Protein AF-A0A7Z9G9G2-F1 (afdb_monomer)

Mean predicted aligned error: 9.36 Å

Radius of gyration: 13.13 Å; Cα contacts (8 Å, |Δi|>4): 76; chains: 1; bounding box: 28×27×38 Å

Nearest PDB structures (foldseek):
  6p4o-assembly2_D  TM=4.652E-01  e=5.139E-01  Sulfurisphaera tokodaii str. 7
  4kjz-assembly3_B  TM=5.976E-01  e=4.042E+00  Thermus thermophilus HB8
  4b43-assembly1_A  TM=5.845E-01  e=4.617E+00  Thermus thermophilus HB8
  5gpe-assembly1_B  TM=5.115E-01  e=3.311E+00  Cupriavidus metallidurans CH34
  6r7f-assembly1_H  TM=5.676E-01  e=3.782E+00  Homo sapiens

Foldseek 3Di:
DDPPQQWAFLVVLCVLQVHDSVVCVVCCVQQVWDADPNGTIGRPVSSVCVSVVHRSDPPPVPPDPPDD

Solvent-accessible surface area (backbone atoms only — not comparable to full-atom values): 4120 Å² total; per-residue (Å²): 130,88,81,68,79,60,58,35,45,43,66,59,50,11,61,69,60,74,48,57,48,65,60,44,62,73,41,19,81,65,25,56,44,43,75,57,96,88,38,61,29,28,30,42,68,34,44,52,34,44,58,74,70,38,78,54,64,92,71,63,89,74,66,66,89,76,84,127

pLDDT: mean 79.24, std 19.85, range [39.12, 95.75]

Sequence (68 aa):
MSDKSNTMTVPEAAAILHVVPETIRYNASVLGGVKILGRWHMDAGLVHAAAEGTRPTRARQCQSQSSA

Structure (mmCIF, N/CA/C/O backbone):
data_AF-A0A7Z9G9G2-F1
#
_entry.id   AF-A0A7Z9G9G2-F1
#
loop_
_atom_site.group_PDB
_atom_site.id
_atom_site.type_symbol
_atom_site.label_atom_id
_atom_site.label_alt_id
_atom_site.label_comp_id
_atom_site.label_asym_id
_atom_site.label_entity_id
_atom_site.label_seq_id
_atom_site.pdbx_PDB_ins_code
_atom_site.Cartn_x
_atom_site.Cartn_y
_atom_site.Cartn_z
_atom_site.occupancy
_atom_site.B_iso_or_equiv
_at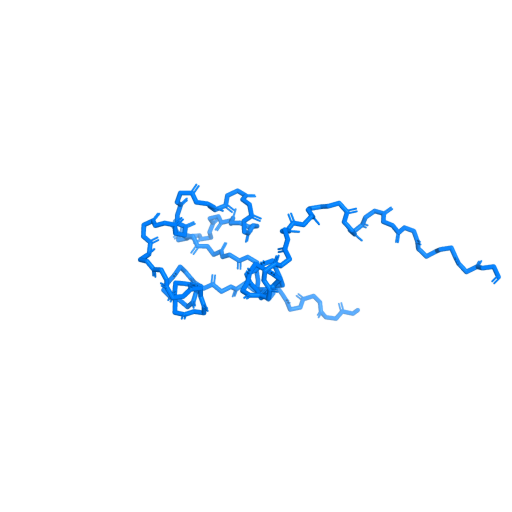om_site.auth_seq_id
_atom_site.auth_comp_id
_atom_site.auth_asym_id
_atom_site.auth_atom_id
_atom_site.pdbx_PDB_model_num
ATOM 1 N N . MET A 1 1 ? -16.993 -18.671 -1.768 1.00 39.12 1 MET A N 1
ATOM 2 C CA . MET A 1 1 ? -15.522 -18.584 -1.875 1.00 39.12 1 MET A CA 1
ATOM 3 C C . MET A 1 1 ? -15.075 -17.667 -0.758 1.00 39.12 1 MET A C 1
ATOM 5 O O . MET A 1 1 ? -15.662 -16.608 -0.616 1.00 39.12 1 MET A O 1
ATOM 9 N N . SER A 1 2 ? -14.199 -18.125 0.133 1.00 41.06 2 SER A N 1
ATOM 10 C CA . SER A 1 2 ? -13.809 -17.347 1.310 1.00 41.06 2 SER A CA 1
ATOM 11 C C . SER A 1 2 ? -12.916 -16.193 0.872 1.00 41.06 2 SER A C 1
ATOM 13 O O . SER A 1 2 ? -11.718 -16.392 0.686 1.00 41.06 2 SER A O 1
ATOM 15 N N . ASP A 1 3 ? -13.507 -15.010 0.711 1.00 46.28 3 ASP A N 1
ATOM 16 C CA . ASP A 1 3 ? -12.805 -13.732 0.611 1.00 46.28 3 ASP A CA 1
ATOM 17 C C . ASP A 1 3 ? -12.064 -13.480 1.930 1.00 46.28 3 ASP A C 1
ATOM 19 O O . ASP A 1 3 ? -12.480 -12.706 2.791 1.00 46.28 3 ASP A O 1
ATOM 23 N N . LYS A 1 4 ? -10.960 -14.201 2.144 1.00 50.62 4 LYS A N 1
ATOM 24 C CA . LYS A 1 4 ? -9.926 -13.754 3.067 1.00 50.62 4 LYS A CA 1
ATOM 25 C C . LYS A 1 4 ? -9.446 -12.443 2.474 1.00 50.62 4 LYS A C 1
ATOM 27 O O . LYS A 1 4 ? -8.690 -12.471 1.509 1.00 50.62 4 LYS A O 1
ATOM 32 N N . SER A 1 5 ? -9.931 -11.322 3.006 1.00 59.47 5 SER A N 1
ATOM 33 C CA . SER A 1 5 ? -9.367 -9.999 2.753 1.00 59.47 5 SER A CA 1
ATOM 34 C C . SER A 1 5 ? -7.867 -10.098 2.992 1.00 59.47 5 SER A C 1
ATOM 36 O O . SER A 1 5 ? -7.409 -10.092 4.133 1.00 59.47 5 SER A O 1
ATOM 38 N N . ASN A 1 6 ? -7.113 -10.294 1.913 1.00 83.06 6 ASN A N 1
ATOM 39 C CA . ASN A 1 6 ? -5.690 -10.580 1.959 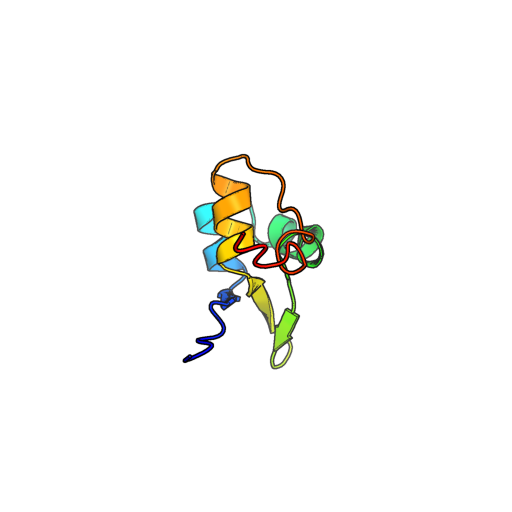1.00 83.06 6 ASN A CA 1
ATOM 40 C C . ASN A 1 6 ? -4.988 -9.227 2.029 1.00 83.06 6 ASN A C 1
ATOM 42 O O . ASN A 1 6 ? -4.359 -8.767 1.083 1.00 83.06 6 ASN A O 1
ATOM 46 N N . THR A 1 7 ? -5.244 -8.511 3.119 1.00 89.00 7 THR A N 1
ATOM 47 C CA . THR A 1 7 ? -4.705 -7.181 3.348 1.00 89.00 7 THR A CA 1
ATOM 48 C C . THR A 1 7 ? -3.479 -7.285 4.235 1.00 89.00 7 THR A C 1
ATOM 50 O O . THR A 1 7 ? -3.506 -8.010 5.227 1.00 89.00 7 THR A O 1
ATOM 53 N N . MET A 1 8 ? -2.441 -6.525 3.921 1.00 92.31 8 MET A N 1
ATOM 54 C CA . MET A 1 8 ? -1.209 -6.451 4.702 1.00 92.31 8 MET A CA 1
ATOM 55 C C . MET A 1 8 ? -1.029 -5.066 5.309 1.00 92.31 8 MET A C 1
ATOM 57 O O . MET A 1 8 ? -1.543 -4.063 4.815 1.00 92.31 8 MET A O 1
ATOM 61 N N . THR A 1 9 ? -0.286 -4.987 6.396 1.00 95.06 9 THR A N 1
ATOM 62 C CA . THR A 1 9 ? 0.043 -3.726 7.050 1.00 95.06 9 THR A CA 1
ATOM 63 C C . THR A 1 9 ? 1.093 -2.941 6.260 1.00 95.06 9 THR A C 1
ATOM 65 O O . THR A 1 9 ? 1.831 -3.472 5.430 1.00 95.06 9 THR A O 1
ATOM 68 N N . VAL A 1 10 ? 1.192 -1.638 6.535 1.00 94.88 10 VAL A N 1
ATOM 69 C CA . VAL A 1 10 ? 2.215 -0.772 5.925 1.00 94.88 10 VAL A CA 1
ATOM 70 C C . VAL A 1 10 ? 3.654 -1.291 6.132 1.00 94.88 10 VAL A C 1
ATOM 72 O O . VAL A 1 10 ? 4.406 -1.272 5.159 1.00 94.88 10 VAL A O 1
ATOM 75 N N . PRO A 1 11 ? 4.071 -1.749 7.333 1.00 95.75 11 PRO A N 1
ATOM 76 C CA . PRO A 1 11 ? 5.410 -2.312 7.524 1.00 95.75 11 PRO A CA 1
ATOM 77 C C . PRO A 1 11 ? 5.674 -3.581 6.703 1.00 95.75 11 PRO A C 1
ATOM 79 O O . PRO A 1 11 ? 6.771 -3.741 6.180 1.00 95.75 11 PRO A O 1
ATOM 82 N N . GLU A 1 12 ? 4.679 -4.457 6.549 1.00 94.62 12 GLU A N 1
ATOM 83 C CA . GLU A 1 12 ? 4.809 -5.678 5.739 1.00 94.62 12 GLU A CA 1
ATOM 84 C C . GLU A 1 12 ? 4.979 -5.341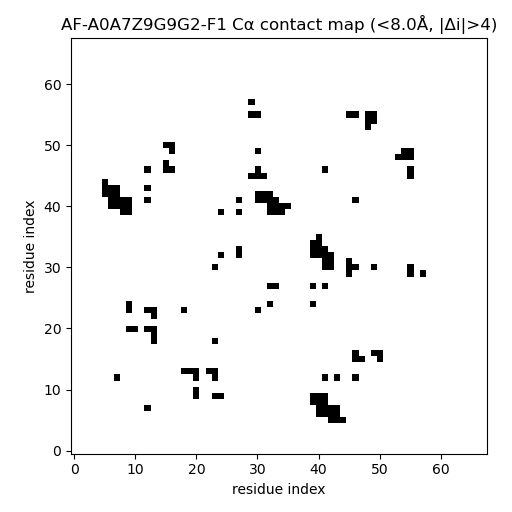 4.254 1.00 94.62 12 GLU A C 1
ATOM 86 O O . GLU A 1 12 ? 5.898 -5.836 3.604 1.00 94.62 12 GLU A O 1
ATOM 91 N N . ALA A 1 13 ? 4.160 -4.423 3.733 1.00 93.75 13 ALA A N 1
ATOM 92 C CA . ALA A 1 13 ? 4.287 -3.954 2.356 1.00 93.75 13 ALA A CA 1
ATOM 93 C C . ALA A 1 13 ? 5.639 -3.265 2.097 1.00 93.75 13 ALA A C 1
ATOM 95 O O . ALA A 1 13 ? 6.247 -3.457 1.045 1.00 93.75 13 ALA A O 1
ATOM 96 N N . ALA A 1 14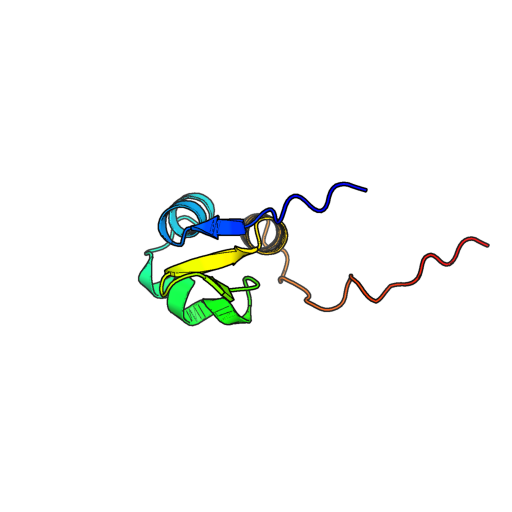 ? 6.126 -2.486 3.068 1.00 95.50 14 ALA A N 1
ATOM 97 C CA . ALA A 1 14 ? 7.431 -1.832 3.011 1.00 95.50 14 ALA A CA 1
ATOM 98 C C . ALA A 1 14 ? 8.581 -2.846 2.927 1.00 95.50 14 ALA A C 1
ATOM 100 O O . ALA A 1 14 ? 9.506 -2.652 2.140 1.00 95.50 14 ALA A O 1
ATOM 101 N N . ALA A 1 15 ? 8.497 -3.944 3.687 1.00 95.62 15 ALA A N 1
ATOM 102 C CA . ALA A 1 15 ? 9.486 -5.016 3.655 1.00 95.62 15 ALA A CA 1
ATOM 103 C C . ALA A 1 15 ? 9.525 -5.731 2.295 1.00 95.62 15 ALA A C 1
ATOM 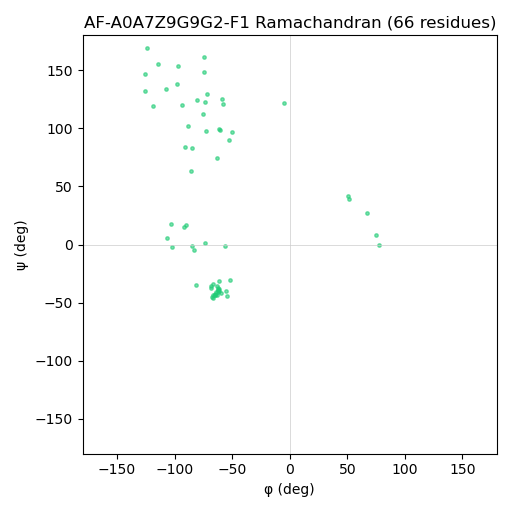105 O O . ALA A 1 15 ? 10.609 -5.970 1.774 1.00 95.62 15 ALA A O 1
ATOM 106 N N . ILE A 1 16 ? 8.361 -6.017 1.700 1.00 93.44 16 ILE A N 1
ATOM 107 C CA . ILE A 1 16 ? 8.259 -6.681 0.387 1.00 93.44 16 ILE A CA 1
ATOM 108 C C . ILE A 1 16 ? 8.807 -5.793 -0.733 1.00 93.44 16 ILE A C 1
ATOM 110 O O . ILE A 1 16 ? 9.521 -6.263 -1.613 1.00 93.44 16 ILE A O 1
ATOM 114 N N . LEU A 1 17 ? 8.474 -4.502 -0.706 1.00 91.50 17 LEU A N 1
ATOM 115 C CA . LEU A 1 17 ? 8.887 -3.556 -1.743 1.00 91.50 17 LEU A CA 1
ATOM 116 C C . LEU A 1 17 ? 10.282 -2.965 -1.504 1.00 91.50 17 LEU A C 1
ATOM 118 O O . LEU A 1 17 ? 10.741 -2.172 -2.321 1.00 91.50 17 LEU A O 1
ATOM 122 N N . HIS A 1 18 ? 10.953 -3.330 -0.407 1.00 94.06 18 HIS A N 1
ATOM 123 C CA . HIS A 1 18 ? 12.249 -2.777 -0.001 1.00 94.06 18 HIS A CA 1
ATOM 124 C C . HIS A 1 18 ? 12.268 -1.234 0.040 1.00 94.06 18 HIS A C 1
ATOM 126 O O . HIS A 1 18 ? 13.250 -0.593 -0.335 1.00 94.06 18 HIS A O 1
ATOM 132 N N . VAL A 1 19 ? 11.176 -0.623 0.514 1.00 93.44 19 VAL A N 1
ATOM 133 C CA . VAL A 1 19 ? 11.023 0.838 0.652 1.00 93.44 19 VAL A CA 1
ATOM 134 C C . VAL A 1 19 ? 10.677 1.230 2.083 1.00 93.44 19 VAL A C 1
ATOM 136 O O . VAL A 1 19 ? 10.329 0.397 2.915 1.00 93.44 19 VAL A O 1
ATOM 139 N N . VAL A 1 20 ? 10.731 2.527 2.386 1.00 95.50 20 VAL A N 1
ATOM 140 C CA . VAL A 1 20 ? 10.310 3.034 3.696 1.00 95.50 20 VAL A CA 1
ATOM 141 C C . VAL A 1 20 ? 8.774 3.045 3.841 1.00 95.50 20 VAL A C 1
ATOM 143 O O . VAL A 1 20 ? 8.061 3.291 2.863 1.00 95.50 20 VAL A O 1
ATOM 146 N N . PRO A 1 21 ? 8.231 2.856 5.063 1.00 94.25 21 PRO A N 1
ATOM 147 C CA . PRO A 1 21 ? 6.787 2.881 5.342 1.00 94.25 21 PRO A CA 1
ATOM 148 C C . PRO A 1 21 ? 6.037 4.118 4.830 1.00 94.25 21 PRO A C 1
ATOM 150 O O . PRO A 1 21 ? 4.855 4.045 4.496 1.00 94.25 21 PRO A O 1
ATOM 153 N N . GLU A 1 22 ? 6.704 5.268 4.776 1.00 94.81 22 GLU A N 1
ATOM 154 C CA . GLU A 1 22 ? 6.114 6.516 4.293 1.00 94.81 22 GLU A CA 1
ATOM 155 C C . GLU A 1 22 ? 5.822 6.476 2.787 1.00 94.81 22 GLU A C 1
ATOM 157 O O . GLU A 1 22 ? 4.746 6.897 2.359 1.00 94.81 22 GLU A O 1
ATOM 162 N N . THR A 1 23 ? 6.693 5.837 2.001 1.00 93.12 23 THR A N 1
ATOM 163 C CA . THR A 1 23 ? 6.486 5.596 0.565 1.00 93.12 23 THR A CA 1
ATOM 164 C C . THR A 1 23 ? 5.256 4.728 0.311 1.00 93.12 23 THR A C 1
ATOM 166 O O . THR A 1 23 ? 4.500 4.987 -0.624 1.00 93.12 23 THR A O 1
ATOM 169 N N . ILE A 1 24 ? 5.007 3.727 1.159 1.00 94.31 24 ILE A N 1
ATOM 170 C CA . ILE A 1 24 ? 3.800 2.893 1.065 1.00 94.31 24 ILE A CA 1
ATOM 171 C C . ILE A 1 24 ? 2.545 3.725 1.328 1.00 94.31 24 ILE A C 1
ATOM 173 O O . ILE A 1 24 ? 1.567 3.609 0.597 1.00 94.31 24 ILE A O 1
ATOM 177 N N . ARG A 1 25 ? 2.567 4.598 2.345 1.00 91.88 25 ARG A N 1
ATOM 178 C CA . ARG A 1 25 ? 1.426 5.477 2.653 1.00 91.88 25 ARG A CA 1
ATOM 179 C C . ARG A 1 25 ? 1.147 6.456 1.518 1.00 91.88 25 ARG A C 1
ATOM 181 O O . ARG A 1 25 ? -0.017 6.665 1.190 1.00 91.88 25 ARG A O 1
ATOM 188 N N . TYR A 1 26 ? 2.192 7.023 0.916 1.00 92.56 26 TYR A N 1
ATOM 189 C CA . TYR A 1 26 ? 2.060 7.904 -0.244 1.00 92.56 26 TYR A CA 1
ATOM 190 C C . TYR A 1 26 ? 1.430 7.176 -1.442 1.00 92.56 26 TYR A C 1
ATOM 192 O O . TYR A 1 26 ? 0.545 7.714 -2.101 1.00 92.56 26 TYR A O 1
ATOM 200 N N . ASN A 1 27 ? 1.814 5.916 -1.668 1.00 90.62 27 ASN A N 1
ATOM 201 C CA . ASN A 1 27 ? 1.303 5.079 -2.757 1.00 90.62 27 ASN A CA 1
ATOM 202 C C . ASN A 1 27 ? 0.082 4.231 -2.374 1.00 90.62 27 ASN A C 1
ATOM 204 O O . ASN A 1 27 ? -0.281 3.308 -3.106 1.00 90.62 27 ASN A O 1
ATOM 208 N N . ALA A 1 28 ? -0.582 4.537 -1.255 1.00 91.19 28 ALA A N 1
ATOM 209 C CA . ALA A 1 28 ? -1.691 3.733 -0.755 1.00 91.19 28 ALA A CA 1
ATOM 210 C C . ALA A 1 28 ? -2.797 3.566 -1.809 1.00 91.19 28 ALA A C 1
ATOM 212 O O . ALA A 1 28 ? -3.306 2.470 -1.990 1.00 91.19 28 ALA A O 1
ATOM 213 N N . SER A 1 29 ? -3.125 4.605 -2.580 1.00 89.56 29 SER A N 1
ATOM 214 C CA . SER A 1 29 ? -4.147 4.522 -3.637 1.00 89.56 29 SER A CA 1
ATOM 215 C C . SER A 1 29 ? -3.814 3.518 -4.749 1.00 89.56 29 SER A C 1
ATOM 217 O O . SER A 1 29 ? -4.723 2.910 -5.314 1.00 89.56 29 SER A O 1
ATOM 219 N N . VAL A 1 30 ? -2.527 3.328 -5.049 1.00 89.19 30 VAL A N 1
ATOM 220 C CA . VAL A 1 30 ? -2.031 2.401 -6.077 1.00 89.19 30 VAL A CA 1
ATOM 221 C C . VAL A 1 30 ? -1.976 0.971 -5.540 1.00 89.19 30 VAL A C 1
ATOM 223 O O . VAL A 1 30 ? -2.275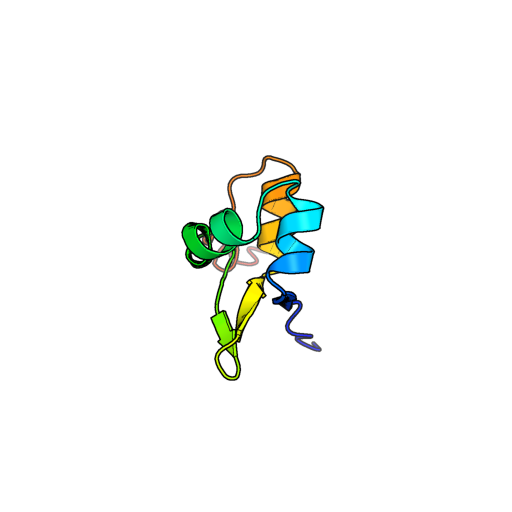 0.027 -6.265 1.00 89.19 30 VAL A O 1
ATOM 226 N N . LEU A 1 31 ? -1.649 0.815 -4.256 1.00 90.44 31 LEU A N 1
ATOM 227 C CA . LEU A 1 31 ? -1.493 -0.472 -3.572 1.00 90.44 31 LEU A CA 1
ATOM 228 C C . LEU A 1 31 ? -2.797 -0.987 -2.932 1.00 90.44 31 LEU A C 1
ATOM 230 O O . LEU A 1 31 ? -2.760 -1.850 -2.059 1.00 90.44 31 LEU A O 1
ATOM 234 N N . GLY A 1 32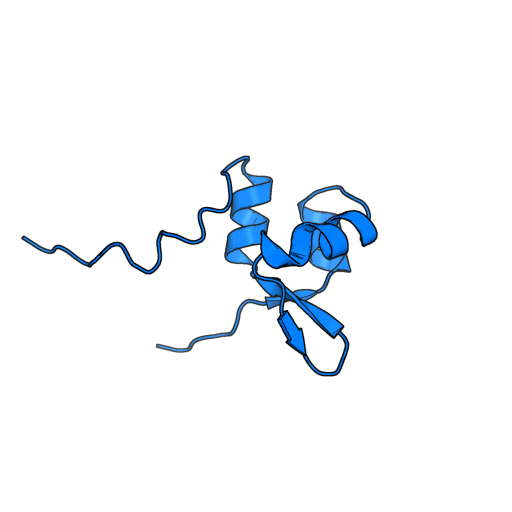 ? -3.958 -0.446 -3.317 1.00 90.81 32 GLY A N 1
ATOM 235 C CA . GLY A 1 32 ? -5.255 -0.868 -2.763 1.00 90.81 32 GLY A CA 1
ATOM 236 C C . GLY A 1 32 ? -5.438 -0.524 -1.282 1.00 90.81 32 GLY A C 1
ATOM 237 O O . GLY A 1 32 ? -6.159 -1.207 -0.563 1.00 90.81 32 GLY A O 1
ATOM 238 N N . GLY A 1 33 ? -4.769 0.527 -0.823 1.00 92.94 33 GLY A N 1
ATOM 239 C CA . GLY A 1 33 ? -4.772 0.999 0.546 1.00 92.94 33 GLY A CA 1
ATOM 240 C C . GLY A 1 33 ? -6.168 1.355 1.047 1.00 92.94 33 GLY A C 1
ATOM 241 O O . GLY A 1 33 ? -6.849 2.215 0.487 1.00 92.94 33 GLY A O 1
ATOM 242 N N . VAL A 1 34 ? -6.554 0.751 2.165 1.00 92.25 34 VAL A N 1
ATOM 243 C CA . VAL A 1 34 ? -7.782 1.032 2.912 1.00 92.25 34 VAL A CA 1
ATOM 244 C C . VAL A 1 34 ? -7.450 1.342 4.369 1.00 92.25 34 VAL A C 1
ATOM 246 O O . VAL A 1 34 ? -6.493 0.812 4.937 1.00 92.25 34 VAL A O 1
ATOM 249 N N . LYS A 1 35 ? -8.230 2.223 5.002 1.00 92.12 35 LYS A N 1
ATOM 250 C CA . LYS A 1 35 ? -8.110 2.481 6.443 1.00 92.12 35 LYS A CA 1
ATOM 251 C C . LYS A 1 35 ? -9.085 1.595 7.209 1.00 92.12 35 LYS A C 1
ATOM 253 O O . LYS A 1 35 ? -10.292 1.733 7.053 1.00 92.12 35 LYS A O 1
ATOM 258 N N . ILE A 1 36 ? -8.552 0.753 8.086 1.00 87.75 36 ILE A N 1
ATOM 259 C CA . ILE A 1 36 ? -9.312 -0.093 9.012 1.00 87.75 36 ILE A CA 1
ATOM 260 C C . ILE A 1 36 ? -8.908 0.325 10.424 1.00 87.75 36 ILE A C 1
ATOM 262 O O . ILE A 1 36 ? -7.727 0.280 10.764 1.00 87.75 36 ILE A O 1
ATOM 266 N N . LEU A 1 37 ? -9.868 0.793 11.229 1.00 90.06 37 LEU A N 1
ATOM 267 C CA . LEU A 1 37 ? -9.627 1.266 12.604 1.00 90.06 37 LEU A CA 1
ATOM 268 C C . LEU A 1 37 ? -8.469 2.284 12.704 1.00 90.06 37 LEU A C 1
ATOM 270 O O . LEU A 1 37 ? -7.607 2.202 13.576 1.00 90.06 37 LEU A O 1
ATOM 274 N N . GLY A 1 38 ? -8.405 3.223 11.753 1.00 89.81 38 GLY A N 1
ATOM 275 C CA . GLY A 1 38 ? -7.363 4.257 11.695 1.00 89.81 38 GLY A CA 1
ATOM 276 C C . GLY A 1 38 ? -6.001 3.789 11.166 1.00 89.81 38 GLY A C 1
ATOM 277 O O . GLY A 1 38 ? -5.093 4.608 11.029 1.00 89.81 38 GLY A O 1
ATOM 278 N N . ARG A 1 39 ? -5.847 2.507 10.817 1.00 90.88 39 ARG A N 1
ATOM 279 C CA . ARG A 1 39 ? -4.602 1.932 10.293 1.00 90.88 39 ARG A CA 1
ATOM 280 C C . ARG A 1 39 ? -4.726 1.624 8.808 1.00 90.88 39 ARG A C 1
ATOM 282 O O . ARG A 1 39 ? -5.707 1.034 8.360 1.00 90.88 39 ARG A O 1
ATOM 289 N N . TRP A 1 40 ? -3.709 2.019 8.052 1.00 93.50 40 TRP A N 1
ATOM 290 C CA . TRP A 1 40 ? -3.597 1.685 6.639 1.00 93.50 40 TRP A CA 1
ATOM 291 C C . TRP A 1 40 ? -3.268 0.205 6.453 1.00 93.50 40 TRP A C 1
ATOM 293 O O . TRP A 1 40 ? -2.305 -0.294 7.038 1.00 93.50 40 TRP A O 1
ATOM 303 N N . HIS A 1 41 ? -4.048 -0.446 5.602 1.00 94.06 41 HIS A N 1
ATOM 304 C CA . HIS A 1 41 ? -3.843 -1.808 5.140 1.00 94.06 41 HIS A CA 1
ATOM 305 C C . HIS A 1 41 ? -3.822 -1.800 3.614 1.00 94.06 41 HIS A C 1
ATOM 307 O O . HIS A 1 41 ? -4.664 -1.150 3.003 1.00 94.06 41 HIS A O 1
ATOM 313 N N . MET A 1 42 ? -2.835 -2.450 3.017 1.00 94.06 42 MET A N 1
ATOM 314 C CA . MET A 1 42 ? -2.637 -2.555 1.574 1.00 94.06 42 MET A CA 1
ATOM 315 C C . MET A 1 42 ? -3.206 -3.874 1.064 1.00 94.06 42 MET A C 1
ATOM 317 O O . MET A 1 42 ? -3.255 -4.850 1.810 1.00 94.06 42 MET A O 1
ATOM 321 N N . ASP A 1 43 ? -3.593 -3.921 -0.203 1.00 93.06 43 ASP A N 1
ATOM 322 C CA . ASP A 1 43 ? -3.968 -5.166 -0.866 1.00 93.06 43 ASP A CA 1
ATOM 323 C C . ASP A 1 43 ? -2.712 -6.002 -1.149 1.00 93.06 43 ASP A C 1
ATOM 325 O O . ASP A 1 43 ? -1.782 -5.536 -1.814 1.00 93.06 43 ASP A O 1
ATOM 329 N N . ALA A 1 44 ? -2.662 -7.237 -0.645 1.00 91.62 44 ALA A N 1
ATOM 330 C CA . ALA A 1 44 ? -1.482 -8.080 -0.805 1.00 91.62 44 ALA A CA 1
ATOM 331 C C . ALA A 1 44 ? -1.191 -8.417 -2.271 1.00 91.62 44 ALA A C 1
ATOM 333 O O . ALA A 1 44 ? -0.026 -8.472 -2.659 1.00 91.62 44 ALA A O 1
ATOM 334 N N . GLY A 1 45 ? -2.225 -8.611 -3.094 1.00 90.44 45 GLY A N 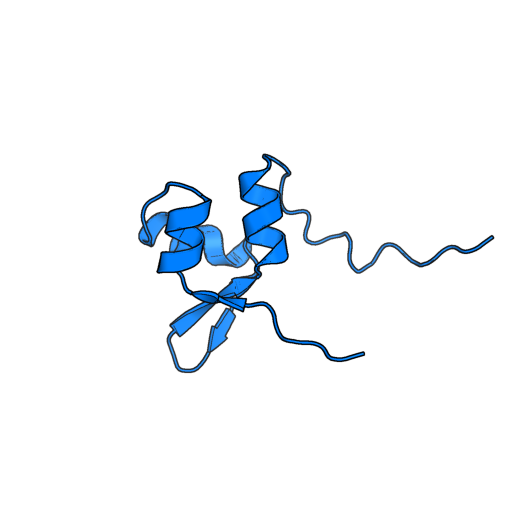1
ATOM 335 C CA . GLY A 1 45 ? -2.063 -8.923 -4.511 1.00 90.44 45 GLY A CA 1
ATOM 336 C C . GLY A 1 45 ? -1.425 -7.769 -5.279 1.00 90.44 45 GLY A C 1
ATOM 337 O O . GLY A 1 45 ? -0.497 -7.982 -6.057 1.00 90.44 45 GLY A O 1
ATOM 338 N N . LEU A 1 46 ? -1.864 -6.535 -5.019 1.00 90.38 46 LEU A N 1
ATOM 339 C CA . LEU A 1 46 ? -1.288 -5.341 -5.641 1.00 90.38 46 LEU A CA 1
ATOM 340 C C . LEU A 1 46 ? 0.139 -5.066 -5.160 1.00 90.38 46 LEU A C 1
ATOM 342 O O . LEU A 1 46 ? 0.964 -4.628 -5.960 1.00 90.38 46 LEU A O 1
ATOM 346 N N . VAL A 1 47 ? 0.451 -5.343 -3.890 1.00 91.19 47 VAL A N 1
ATOM 347 C CA . VAL A 1 47 ? 1.820 -5.214 -3.370 1.00 91.19 47 VAL A CA 1
ATOM 348 C C . VAL A 1 47 ? 2.755 -6.247 -4.002 1.00 91.19 47 VAL A C 1
ATOM 350 O O . VAL A 1 47 ? 3.838 -5.875 -4.447 1.00 91.19 47 VAL A O 1
ATOM 353 N N . HIS A 1 48 ? 2.342 -7.513 -4.111 1.00 90.62 48 HIS A N 1
ATOM 354 C CA . HIS A 1 48 ? 3.143 -8.532 -4.797 1.00 90.62 48 HIS A CA 1
ATOM 355 C C . HIS A 1 48 ? 3.324 -8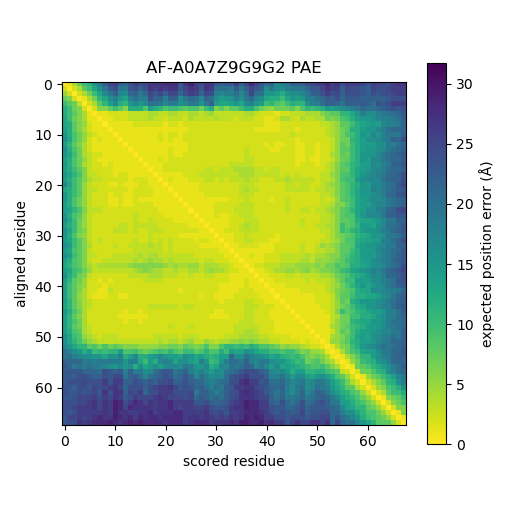.216 -6.286 1.00 90.62 48 HIS A C 1
ATOM 357 O O . HIS A 1 48 ? 4.448 -8.260 -6.777 1.00 90.62 48 HIS A O 1
ATOM 363 N N . ALA A 1 49 ? 2.267 -7.784 -6.982 1.00 88.00 49 ALA A N 1
ATOM 364 C CA . ALA A 1 49 ? 2.371 -7.360 -8.379 1.00 88.00 49 ALA A CA 1
ATOM 365 C C . ALA A 1 49 ? 3.355 -6.188 -8.555 1.00 88.00 49 ALA A C 1
ATOM 367 O O . ALA A 1 49 ? 4.171 -6.201 -9.476 1.00 88.00 49 ALA A O 1
ATOM 368 N N . ALA A 1 50 ? 3.322 -5.203 -7.648 1.00 87.88 50 ALA A N 1
ATOM 369 C CA . ALA A 1 50 ? 4.279 -4.099 -7.642 1.00 87.88 50 ALA A CA 1
ATOM 370 C C . ALA A 1 50 ? 5.725 -4.579 -7.415 1.00 87.88 50 ALA A C 1
ATOM 372 O O . ALA A 1 50 ? 6.636 -4.067 -8.065 1.00 87.88 50 ALA A O 1
ATOM 373 N N . ALA A 1 51 ? 5.936 -5.563 -6.534 1.00 88.38 51 ALA A N 1
ATOM 374 C CA . ALA A 1 51 ? 7.253 -6.140 -6.257 1.00 88.38 51 ALA A CA 1
ATOM 375 C C . ALA A 1 51 ? 7.826 -6.900 -7.464 1.00 88.38 51 ALA A C 1
ATOM 377 O O . ALA A 1 51 ? 9.025 -6.847 -7.720 1.00 88.38 51 ALA A O 1
ATOM 378 N N . GLU A 1 52 ? 6.962 -7.541 -8.251 1.00 87.69 52 GLU A N 1
ATOM 379 C CA . GLU A 1 52 ? 7.316 -8.207 -9.512 1.00 87.69 52 GLU A CA 1
ATOM 380 C C . GLU A 1 52 ? 7.608 -7.216 -10.657 1.00 87.69 52 GLU A C 1
ATOM 382 O O . GLU A 1 52 ? 7.881 -7.625 -11.785 1.00 87.69 52 GLU A O 1
ATOM 387 N N . GLY A 1 53 ? 7.537 -5.903 -10.403 1.00 81.25 53 GLY A N 1
ATOM 388 C CA . GLY A 1 53 ? 7.702 -4.865 -11.423 1.00 81.25 53 GLY A CA 1
ATOM 389 C C . GLY A 1 53 ? 6.483 -4.711 -12.338 1.00 81.25 53 GLY A C 1
ATOM 390 O O . GLY A 1 53 ? 6.521 -3.948 -13.307 1.00 81.25 53 GLY A O 1
ATOM 391 N N . THR A 1 54 ? 5.377 -5.390 -12.027 1.00 73.38 54 THR A N 1
ATOM 392 C CA . THR A 1 54 ? 4.117 -5.235 -12.748 1.00 73.38 54 THR A CA 1
ATOM 393 C C . THR A 1 54 ? 3.413 -3.991 -12.225 1.00 73.38 54 THR A C 1
ATOM 395 O O . THR A 1 54 ? 3.145 -3.859 -11.032 1.00 73.38 54 THR A O 1
ATOM 398 N N . ARG A 1 55 ? 3.072 -3.047 -13.113 1.00 60.34 55 ARG A N 1
ATOM 399 C CA . ARG A 1 55 ? 2.236 -1.905 -12.714 1.00 60.34 55 ARG A CA 1
ATOM 400 C C . ARG A 1 55 ? 0.908 -2.439 -12.160 1.00 60.34 55 ARG A C 1
ATOM 402 O O . ARG A 1 55 ? 0.197 -3.103 -12.922 1.00 60.34 55 ARG A O 1
ATOM 409 N N . PRO A 1 56 ? 0.540 -2.142 -10.894 1.00 57.59 56 PRO A N 1
ATOM 410 C CA . PRO A 1 56 ? -0.711 -2.602 -10.305 1.00 57.59 56 PRO A CA 1
ATOM 411 C C . PRO A 1 56 ? -1.866 -2.038 -11.122 1.00 57.59 56 PRO A C 1
ATOM 413 O O . PRO A 1 56 ? -2.232 -0.866 -11.024 1.00 57.59 56 PRO A O 1
ATOM 416 N N . THR A 1 57 ? -2.398 -2.853 -12.023 1.00 55.69 57 THR A N 1
ATOM 417 C CA . THR A 1 57 ? -3.484 -2.418 -12.882 1.00 55.69 57 THR A CA 1
ATOM 418 C C . THR A 1 57 ? -4.747 -2.719 -12.102 1.00 55.69 57 THR A C 1
ATOM 420 O O . THR A 1 57 ? -5.204 -3.859 -12.063 1.00 55.69 57 THR A O 1
ATOM 423 N N . ARG A 1 58 ? -5.342 -1.690 -11.492 1.00 50.59 58 ARG A N 1
ATOM 424 C CA . ARG A 1 58 ? -6.646 -1.767 -10.802 1.00 50.59 58 ARG A CA 1
ATOM 425 C C . ARG A 1 58 ? -7.788 -2.287 -11.710 1.00 50.59 58 ARG A C 1
ATOM 427 O O . ARG A 1 58 ? -8.915 -2.435 -11.263 1.00 50.59 58 ARG A O 1
ATOM 434 N N . ALA A 1 59 ? -7.502 -2.569 -12.984 1.00 46.75 59 ALA A N 1
ATOM 435 C CA . ALA A 1 59 ? -8.439 -2.888 -14.053 1.00 46.75 59 ALA A CA 1
ATOM 436 C C . ALA A 1 59 ? -8.532 -4.380 -14.436 1.00 46.75 59 ALA A C 1
ATOM 438 O O . ALA A 1 59 ? -9.044 -4.677 -15.513 1.00 46.75 59 ALA A O 1
ATOM 439 N N . ARG A 1 60 ? -8.073 -5.334 -13.610 1.00 48.03 60 ARG A N 1
ATOM 440 C CA . ARG A 1 60 ? -8.232 -6.770 -13.937 1.00 48.03 60 ARG A CA 1
ATOM 441 C C . ARG A 1 60 ? -9.346 -7.518 -13.212 1.00 48.03 60 ARG A C 1
ATOM 443 O O . ARG A 1 60 ? -9.598 -8.663 -13.557 1.00 48.03 60 ARG A O 1
ATOM 450 N N . GLN A 1 61 ? -10.085 -6.869 -12.313 1.00 46.62 61 GLN A N 1
ATOM 451 C CA . GLN A 1 61 ? -11.320 -7.451 -11.764 1.00 46.62 61 GLN A CA 1
ATOM 452 C C . GLN A 1 61 ? -12.555 -7.235 -12.660 1.00 46.62 61 GLN A C 1
ATOM 454 O O . GLN A 1 61 ? -13.600 -7.812 -12.390 1.00 46.62 61 GLN A O 1
ATOM 459 N N . CYS A 1 62 ? -12.430 -6.478 -13.759 1.00 48.62 62 CYS A N 1
ATOM 460 C CA . CYS A 1 62 ? -13.490 -6.332 -14.766 1.00 48.62 62 CYS A CA 1
ATOM 461 C C . CYS A 1 62 ? -13.210 -7.092 -16.074 1.00 48.62 62 CYS A C 1
ATOM 463 O O . CYS A 1 62 ? -13.979 -6.949 -17.021 1.00 48.62 62 CYS A O 1
ATOM 465 N N . GLN A 1 63 ? -12.135 -7.887 -16.169 1.00 47.22 63 GLN A N 1
ATOM 466 C CA . GLN A 1 63 ? -11.953 -8.778 -17.320 1.00 47.22 63 GLN A CA 1
ATOM 467 C C . GLN A 1 63 ? -12.715 -10.071 -17.060 1.00 47.22 63 GLN A C 1
ATOM 469 O O . GLN A 1 63 ? -12.186 -11.051 -16.546 1.00 47.22 63 GLN A O 1
ATOM 474 N N . SER A 1 64 ? -14.004 -9.967 -17.365 1.00 43.19 64 SER A N 1
ATOM 475 C CA . SER A 1 64 ? -14.928 -11.008 -17.779 1.00 43.19 64 SER A CA 1
ATOM 476 C C . SER A 1 64 ? -14.267 -12.369 -17.981 1.00 43.19 64 SER A C 1
ATOM 478 O O . SER A 1 64 ? -13.406 -12.538 -18.845 1.00 43.19 64 SER A O 1
ATOM 480 N N . GLN A 1 65 ? -14.756 -13.360 -17.237 1.00 45.28 65 GLN A N 1
ATOM 481 C CA . GLN A 1 65 ? -14.827 -14.727 -17.733 1.00 45.28 65 GLN A CA 1
ATOM 482 C C . GLN A 1 65 ? -15.556 -14.702 -19.085 1.00 45.28 65 GLN A C 1
ATOM 484 O O . GLN A 1 65 ? -16.778 -14.788 -19.141 1.00 45.28 65 GLN A O 1
ATOM 489 N N . SER A 1 66 ? -14.821 -14.549 -20.181 1.00 42.97 66 SER A N 1
ATOM 490 C CA . SER A 1 66 ? -15.300 -14.959 -21.495 1.00 42.97 66 SER A CA 1
ATOM 491 C C . SER A 1 66 ? -14.841 -16.395 -21.689 1.00 42.97 66 SER A C 1
ATOM 493 O O . SER A 1 66 ? -13.775 -16.654 -22.240 1.00 42.97 66 SER A O 1
ATOM 495 N N . SER A 1 67 ? -15.625 -17.327 -21.150 1.00 45.53 67 SER A N 1
ATOM 496 C CA . SER A 1 67 ? -15.625 -18.706 -21.621 1.00 45.53 67 SER A CA 1
ATOM 497 C C . SER A 1 67 ? -16.381 -18.720 -22.948 1.00 45.53 67 SER A C 1
ATOM 499 O O . SER A 1 67 ? -17.579 -18.442 -22.968 1.00 45.53 67 SER A O 1
ATOM 501 N N . ALA A 1 68 ? -15.666 -18.987 -24.037 1.00 41.53 68 ALA A N 1
ATOM 502 C CA . ALA A 1 68 ? -16.224 -19.446 -25.303 1.00 41.53 68 ALA A CA 1
ATOM 503 C C . ALA A 1 68 ? -15.592 -20.803 -25.615 1.00 41.53 68 ALA A C 1
ATOM 505 O O . ALA A 1 68 ? -14.373 -20.936 -25.349 1.00 41.53 68 ALA A O 1
#

Secondary structure (DSSP, 8-state):
------EEEHHHHHHHHTS-HHHHHHTTTTTT-EEETTEEEEEHHHHHHHHTT----TTSTTS-----